Protein AF-A0A484ZTE3-F1 (afdb_monomer_lite)

pLDDT: mean 96.9, std 2.55, range [82.12, 98.81]

Structure (mmCIF, N/CA/C/O backbone):
data_AF-A0A484ZTE3-F1
#
_entry.id   AF-A0A484ZTE3-F1
#
loop_
_atom_site.group_PDB
_atom_site.id
_atom_site.type_symbol
_atom_site.label_atom_id
_atom_site.label_alt_id
_atom_site.label_comp_id
_atom_site.label_asym_id
_atom_site.label_entity_id
_atom_site.label_seq_id
_atom_site.pdbx_PDB_ins_code
_atom_site.Cartn_x
_atom_site.Cartn_y
_atom_site.Cartn_z
_atom_site.occupanc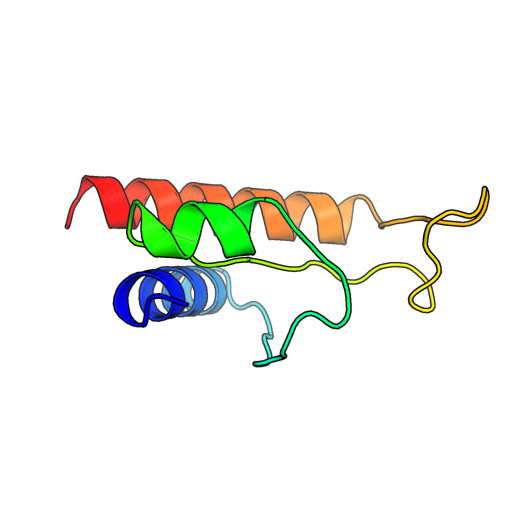y
_atom_site.B_iso_or_equiv
_atom_site.auth_seq_id
_atom_site.auth_comp_id
_atom_site.auth_asym_id
_atom_site.auth_atom_id
_atom_site.pdbx_PDB_model_num
ATOM 1 N N . MET A 1 1 ? 0.062 10.538 11.063 1.00 88.88 1 MET A N 1
ATOM 2 C CA . MET A 1 1 ? -0.827 9.488 10.514 1.00 88.88 1 MET A CA 1
ATOM 3 C C . MET A 1 1 ? -1.292 8.600 11.654 1.00 88.88 1 MET A C 1
ATOM 5 O O . MET A 1 1 ? -0.552 8.463 12.620 1.00 88.88 1 MET A O 1
ATOM 9 N N . ASN A 1 2 ? -2.509 8.067 11.575 1.00 97.25 2 ASN A N 1
ATOM 10 C CA . ASN A 1 2 ? -3.129 7.285 12.642 1.00 97.25 2 ASN A CA 1
ATOM 11 C C . ASN A 1 2 ? -2.443 5.918 12.810 1.00 97.25 2 ASN A C 1
ATOM 13 O O . ASN A 1 2 ? -2.257 5.198 11.832 1.00 97.25 2 ASN A O 1
ATOM 17 N N . GLU A 1 3 ? -2.076 5.569 14.045 1.00 96.94 3 GLU A N 1
ATOM 18 C CA . GLU A 1 3 ? -1.317 4.347 14.323 1.00 96.94 3 GLU A CA 1
ATOM 19 C C . GLU A 1 3 ? -2.152 3.075 14.169 1.00 96.94 3 GLU A C 1
ATOM 21 O O . GLU A 1 3 ? -1.687 2.124 13.553 1.00 96.94 3 GLU A O 1
ATOM 26 N N . ALA A 1 4 ? -3.400 3.070 14.646 1.00 97.25 4 ALA A N 1
ATOM 27 C CA . ALA A 1 4 ? -4.277 1.906 14.536 1.00 97.25 4 ALA A CA 1
ATOM 28 C C . ALA A 1 4 ? -4.502 1.509 13.067 1.00 97.25 4 ALA A C 1
ATOM 30 O O . ALA A 1 4 ? -4.332 0.348 12.708 1.00 97.25 4 ALA A O 1
ATOM 31 N N . LEU A 1 5 ? -4.761 2.483 12.187 1.00 98.00 5 LEU A N 1
ATOM 32 C CA . LEU A 1 5 ? -4.887 2.229 10.748 1.00 98.00 5 LEU A CA 1
ATOM 33 C C . LEU A 1 5 ? -3.590 1.696 10.126 1.00 98.00 5 LEU A C 1
ATOM 35 O O . LEU A 1 5 ? -3.635 0.811 9.275 1.00 98.00 5 LEU A O 1
ATOM 39 N N . ARG A 1 6 ? -2.421 2.196 10.552 1.00 97.94 6 ARG A N 1
ATOM 40 C CA . ARG A 1 6 ? -1.129 1.657 10.091 1.00 97.94 6 ARG A CA 1
ATOM 41 C C . ARG A 1 6 ? -0.950 0.201 10.514 1.00 97.94 6 ARG A C 1
ATOM 43 O O . ARG A 1 6 ? -0.458 -0.583 9.710 1.00 97.94 6 ARG A O 1
ATOM 50 N N . GLN A 1 7 ? -1.369 -0.163 11.724 1.00 98.19 7 GLN A N 1
ATOM 51 C CA . GLN A 1 7 ? -1.317 -1.548 12.196 1.00 98.19 7 GLN A CA 1
ATOM 52 C C . GLN A 1 7 ? -2.255 -2.465 11.399 1.00 98.19 7 GLN A C 1
ATOM 54 O O . GLN A 1 7 ? -1.846 -3.562 11.032 1.00 98.19 7 GLN A O 1
ATOM 59 N N . LEU A 1 8 ? -3.458 -2.006 11.030 1.00 98.44 8 LEU A N 1
ATOM 60 C CA . LEU A 1 8 ? -4.353 -2.774 10.148 1.00 98.44 8 LEU A CA 1
ATOM 61 C C . LEU A 1 8 ? -3.742 -3.020 8.758 1.00 98.44 8 LEU A C 1
ATOM 63 O O . LEU A 1 8 ? -3.868 -4.116 8.2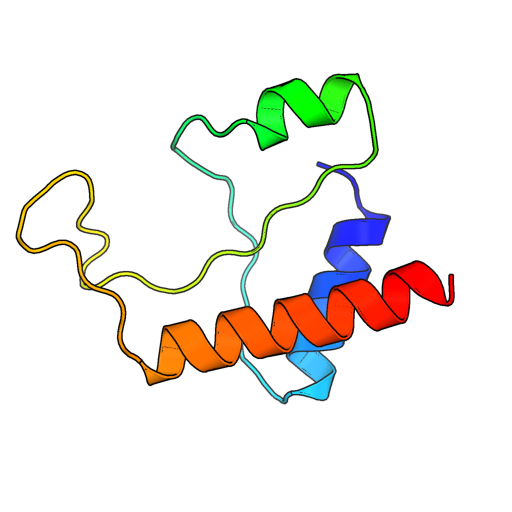05 1.00 98.44 8 LEU A O 1
ATOM 67 N N . ILE A 1 9 ? -3.032 -2.026 8.212 1.00 98.62 9 ILE A N 1
ATOM 68 C CA . ILE A 1 9 ? -2.290 -2.175 6.952 1.00 98.62 9 ILE A CA 1
ATOM 69 C C . ILE A 1 9 ? -1.168 -3.211 7.101 1.00 98.62 9 ILE A C 1
ATOM 71 O O . ILE A 1 9 ? -1.042 -4.099 6.261 1.00 98.62 9 ILE A O 1
ATOM 75 N N . ILE A 1 10 ? -0.367 -3.127 8.171 1.00 98.56 10 ILE A N 1
ATOM 76 C CA . ILE A 1 10 ? 0.724 -4.079 8.448 1.00 98.56 10 ILE A CA 1
ATOM 77 C C . ILE A 1 10 ? 0.181 -5.501 8.563 1.00 98.56 10 ILE A C 1
ATOM 79 O O . ILE A 1 10 ? 0.680 -6.396 7.888 1.00 98.56 10 ILE A O 1
ATOM 83 N N . HIS A 1 11 ? -0.882 -5.694 9.342 1.00 98.25 11 HIS A N 1
ATOM 84 C CA . HIS A 1 11 ? -1.507 -7.000 9.508 1.00 98.25 11 HIS A CA 1
ATOM 85 C C . HIS A 1 11 ? -2.006 -7.573 8.174 1.00 98.25 11 HIS A C 1
ATOM 87 O O . HIS A 1 11 ? -1.871 -8.766 7.905 1.00 98.25 11 HIS A O 1
ATOM 93 N N . SER A 1 12 ? -2.536 -6.716 7.296 1.00 98.62 12 SER A N 1
ATOM 94 C CA . SER A 1 12 ? -2.951 -7.119 5.949 1.00 98.62 12 SER A CA 1
ATOM 95 C C . SER A 1 12 ? -1.759 -7.541 5.081 1.00 98.62 12 SER A C 1
ATOM 97 O O . SER A 1 12 ? -1.854 -8.540 4.370 1.00 98.62 12 SER A O 1
ATOM 99 N N . CYS A 1 13 ? -0.617 -6.850 5.172 1.00 98.62 13 CYS A N 1
ATOM 100 C CA . CYS A 1 13 ? 0.624 -7.282 4.520 1.00 98.62 13 CYS A CA 1
ATOM 101 C C . CYS A 1 13 ? 1.114 -8.638 5.053 1.00 98.62 13 CYS A C 1
ATOM 103 O O . CYS A 1 13 ? 1.467 -9.508 4.260 1.00 98.62 13 CYS A O 1
ATOM 105 N N . GLU A 1 14 ? 1.113 -8.837 6.375 1.00 98.50 14 GLU A N 1
ATOM 106 C CA . GLU A 1 14 ? 1.533 -10.090 7.021 1.00 98.50 14 GLU A CA 1
ATOM 107 C C . GLU A 1 14 ? 0.639 -11.267 6.615 1.00 98.50 14 GLU A C 1
ATOM 109 O O . GLU A 1 14 ? 1.141 -12.327 6.241 1.00 98.50 14 GLU A O 1
ATOM 114 N N . LYS A 1 15 ? -0.685 -11.066 6.604 1.00 98.25 15 LYS A N 1
ATOM 115 C CA . LYS A 1 15 ? -1.669 -12.064 6.160 1.00 98.25 15 LYS A CA 1
ATOM 116 C C . LYS A 1 15 ? -1.428 -12.526 4.722 1.00 98.25 15 LYS A C 1
ATOM 118 O O . LYS A 1 15 ? -1.618 -13.701 4.417 1.00 98.25 15 LYS A O 1
ATOM 123 N N . LEU A 1 16 ? -1.014 -11.607 3.852 1.00 98.38 16 LEU A N 1
ATOM 124 C CA . LEU A 1 16 ? -0.700 -11.879 2.448 1.00 98.38 16 LEU A CA 1
ATOM 125 C C . LEU A 1 16 ? 0.754 -12.328 2.230 1.00 98.38 16 LEU A C 1
ATOM 127 O O . LEU A 1 16 ? 1.160 -12.549 1.090 1.00 98.38 16 LEU A O 1
ATOM 131 N N . ASN A 1 17 ? 1.544 -12.464 3.301 1.00 98.50 17 ASN A N 1
ATOM 132 C CA . ASN A 1 17 ? 2.967 -12.795 3.253 1.00 98.50 17 ASN A CA 1
ATOM 133 C C . ASN A 1 17 ? 3.779 -11.836 2.352 1.00 98.50 17 ASN A C 1
ATOM 135 O O . ASN A 1 17 ? 4.633 -12.251 1.566 1.00 98.50 17 ASN A O 1
ATOM 139 N N . LEU A 1 18 ? 3.487 -10.534 2.445 1.00 98.56 18 LEU A N 1
ATOM 140 C CA . LEU A 1 18 ? 4.151 -9.476 1.685 1.00 98.56 18 LEU A CA 1
ATOM 141 C C . LEU A 1 18 ? 5.185 -8.743 2.541 1.00 98.56 18 LEU A C 1
ATOM 143 O O . LEU A 1 18 ? 4.928 -8.359 3.680 1.00 98.56 18 LEU A O 1
ATOM 147 N N . SER A 1 19 ? 6.351 -8.465 1.956 1.00 98.12 19 SER A N 1
ATOM 148 C CA . SER A 1 19 ? 7.341 -7.585 2.577 1.00 98.12 19 SER A CA 1
ATOM 149 C C . SER A 1 19 ? 6.836 -6.143 2.614 1.00 98.12 19 SER A C 1
ATOM 151 O O . SER A 1 19 ? 6.330 -5.640 1.609 1.00 98.12 19 SER A O 1
ATOM 153 N N . TYR A 1 20 ? 7.073 -5.443 3.719 1.00 98.19 20 TYR A N 1
ATOM 154 C CA . TYR A 1 20 ? 6.734 -4.031 3.872 1.00 98.19 20 TYR A CA 1
ATOM 155 C C . TYR A 1 20 ? 7.862 -3.266 4.567 1.00 98.19 20 TYR A C 1
ATOM 157 O O . TYR A 1 20 ? 8.778 -3.837 5.156 1.00 98.19 20 TYR A O 1
ATOM 165 N N . ARG A 1 21 ? 7.793 -1.937 4.494 1.00 97.38 21 ARG A N 1
ATOM 166 C CA . ARG A 1 21 ? 8.657 -1.030 5.253 1.00 97.38 21 ARG A CA 1
ATOM 167 C C . ARG A 1 21 ? 7.879 0.205 5.657 1.00 97.38 21 ARG A C 1
ATOM 169 O O . ARG A 1 21 ? 6.973 0.640 4.951 1.00 97.38 21 ARG A O 1
ATOM 176 N N . HIS A 1 22 ? 8.290 0.820 6.754 1.00 96.88 22 HIS A N 1
ATOM 177 C CA . HIS A 1 22 ? 7.819 2.152 7.096 1.00 96.88 22 HIS A CA 1
ATOM 178 C C . HIS A 1 22 ? 8.546 3.209 6.270 1.00 96.88 22 HIS A C 1
ATOM 180 O O . HIS A 1 22 ? 9.750 3.118 6.019 1.00 96.88 22 HIS A O 1
ATOM 186 N N . MET A 1 23 ? 7.803 4.226 5.846 1.00 95.19 23 MET A N 1
ATOM 187 C CA . MET A 1 23 ? 8.361 5.388 5.175 1.00 95.19 23 MET A CA 1
ATOM 188 C C . MET A 1 23 ? 7.458 6.603 5.353 1.00 95.19 23 MET A C 1
ATOM 190 O O . MET A 1 23 ? 6.245 6.472 5.506 1.00 95.19 23 MET A O 1
ATOM 194 N N . ASN A 1 24 ? 8.075 7.779 5.305 1.00 93.69 24 ASN A N 1
ATOM 195 C CA . ASN A 1 24 ? 7.364 9.042 5.177 1.00 93.69 24 ASN A CA 1
ATOM 196 C C . ASN A 1 24 ? 7.094 9.317 3.695 1.00 93.69 24 ASN A C 1
ATOM 198 O O . ASN A 1 24 ? 7.919 8.978 2.842 1.00 93.69 24 ASN A O 1
ATOM 202 N N . SER A 1 25 ? 5.967 9.959 3.392 1.00 93.00 25 SER A N 1
ATOM 203 C CA . SER A 1 25 ? 5.735 10.504 2.056 1.00 93.00 25 SER A CA 1
ATOM 204 C C . SER A 1 25 ? 6.531 11.795 1.879 1.00 93.00 25 SER A C 1
ATOM 206 O O . SER A 1 25 ? 6.379 12.718 2.675 1.00 93.00 25 SER A O 1
ATOM 208 N N . GLY A 1 26 ? 7.353 11.869 0.830 1.00 89.94 26 GLY A N 1
ATOM 209 C CA . GLY A 1 26 ? 8.014 13.116 0.430 1.00 89.94 26 GLY A CA 1
ATOM 210 C C . GLY A 1 26 ? 7.105 14.064 -0.362 1.00 89.94 26 GLY A C 1
ATOM 211 O O . GLY A 1 26 ? 7.434 15.236 -0.505 1.00 89.94 26 GLY A O 1
ATOM 212 N N . ALA A 1 27 ? 5.967 13.566 -0.857 1.00 93.12 27 ALA A N 1
ATOM 213 C CA . ALA A 1 27 ? 4.999 14.328 -1.637 1.00 93.12 27 ALA A CA 1
ATOM 214 C C . ALA A 1 27 ? 3.738 14.655 -0.824 1.00 93.12 27 ALA A C 1
ATOM 216 O O . ALA A 1 27 ? 3.351 13.912 0.091 1.00 93.12 27 ALA A O 1
ATOM 217 N N . GLY A 1 28 ? 3.093 15.762 -1.196 1.00 94.38 28 GLY A N 1
ATOM 218 C CA . GLY A 1 28 ? 1.785 16.161 -0.688 1.00 94.38 28 GLY A CA 1
ATOM 219 C C . GLY A 1 28 ? 0.686 15.205 -1.149 1.00 94.38 28 GLY A C 1
ATOM 220 O O . GLY A 1 28 ? 0.672 14.806 -2.308 1.00 94.38 28 GLY A O 1
ATOM 221 N N . HIS A 1 29 ? -0.226 14.847 -0.245 1.00 97.19 29 HIS A N 1
ATOM 222 C CA . HIS A 1 29 ? -1.403 14.028 -0.544 1.00 97.19 29 HIS A CA 1
ATOM 223 C C . HIS A 1 29 ? -2.606 14.552 0.233 1.00 97.19 29 HIS A C 1
ATOM 225 O O . HIS A 1 29 ? -2.438 15.061 1.344 1.00 97.19 29 HIS A O 1
ATOM 231 N N . ASP A 1 30 ? -3.815 14.332 -0.280 1.00 97.94 30 ASP A N 1
ATOM 232 C CA . ASP A 1 30 ? -5.056 14.720 0.408 1.00 97.94 30 ASP A CA 1
ATOM 233 C C . ASP A 1 30 ? -5.147 14.123 1.817 1.00 97.94 30 ASP A C 1
ATOM 235 O O . ASP A 1 30 ? -5.621 14.773 2.746 1.00 97.94 30 ASP A O 1
ATOM 239 N N . ALA A 1 31 ? -4.585 12.924 2.012 1.00 96.81 31 ALA A N 1
ATOM 240 C CA . ALA A 1 31 ? -4.464 12.268 3.312 1.00 96.81 31 ALA A CA 1
ATOM 241 C C . ALA A 1 31 ? -3.802 13.151 4.390 1.00 96.81 31 ALA A C 1
ATOM 243 O O . ALA A 1 31 ? -4.100 12.996 5.572 1.00 96.81 31 ALA A O 1
ATOM 244 N N . MET A 1 32 ? -2.917 14.084 4.014 1.00 95.56 32 MET A N 1
ATOM 245 C CA . MET A 1 32 ? -2.300 15.029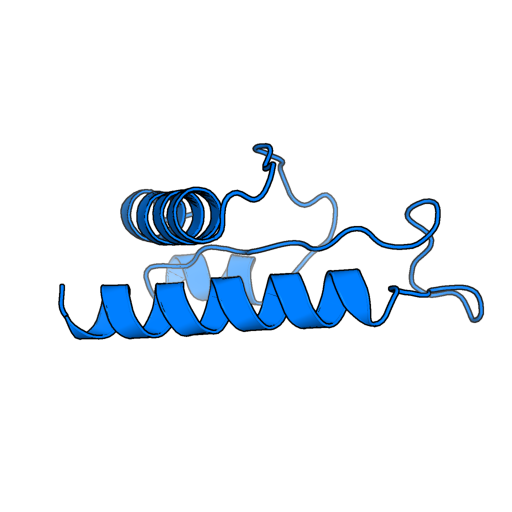 4.954 1.00 95.56 32 MET A CA 1
ATOM 246 C C . MET A 1 32 ? -3.316 16.023 5.517 1.00 95.56 32 MET A C 1
ATOM 248 O O . MET A 1 32 ? -3.257 16.343 6.701 1.00 95.56 32 MET A O 1
ATOM 252 N N . ILE A 1 33 ? -4.248 16.487 4.683 1.00 97.31 33 ILE A N 1
ATOM 253 C CA . ILE A 1 33 ? -5.335 17.378 5.098 1.00 97.31 33 ILE A CA 1
ATOM 254 C C . ILE A 1 33 ? -6.403 16.575 5.845 1.00 97.31 33 ILE A C 1
ATOM 256 O O . ILE A 1 33 ? -6.821 16.963 6.935 1.00 97.31 33 ILE A O 1
ATOM 260 N N . MET A 1 34 ? -6.776 15.407 5.313 1.00 98.00 34 MET A N 1
ATOM 261 C CA . MET A 1 34 ? -7.756 14.509 5.933 1.00 98.00 34 MET A CA 1
ATOM 262 C C . MET A 1 34 ? -7.339 14.054 7.334 1.00 98.00 34 MET A C 1
ATOM 264 O O . MET A 1 34 ? -8.201 13.886 8.191 1.00 98.00 34 MET A O 1
ATOM 268 N N . ALA A 1 35 ? -6.036 13.947 7.617 1.00 96.56 35 ALA A N 1
ATOM 269 C CA . ALA A 1 35 ? -5.530 13.610 8.948 1.00 96.56 35 ALA A CA 1
ATOM 270 C C . ALA A 1 35 ? -5.925 14.617 10.049 1.00 96.56 35 ALA A C 1
ATOM 272 O O . ALA A 1 35 ? -5.873 14.261 11.225 1.00 96.56 35 ALA A O 1
ATOM 273 N N . GLY A 1 36 ? -6.311 15.851 9.696 1.00 96.94 36 GLY A N 1
ATOM 274 C CA . GLY A 1 36 ? -6.875 16.829 10.634 1.00 96.94 36 GLY A CA 1
ATOM 275 C C . GLY A 1 36 ? -8.380 16.666 10.886 1.00 96.94 36 GLY A C 1
ATOM 276 O O . GLY A 1 36 ? -8.907 17.279 11.810 1.00 96.94 36 GLY A O 1
ATOM 277 N N . VAL A 1 37 ? -9.068 15.853 10.078 1.00 98.12 37 VAL A N 1
ATOM 278 C CA . VAL A 1 37 ? -10.527 15.649 10.115 1.00 98.12 37 VAL A CA 1
ATOM 279 C C . VAL A 1 37 ? -10.884 14.255 10.632 1.00 98.12 37 VAL A C 1
ATOM 281 O O . VAL A 1 37 ? -11.821 14.107 11.411 1.00 98.12 37 VAL A O 1
ATOM 284 N N . CYS A 1 38 ? -10.145 13.223 10.225 1.00 97.62 38 CYS A N 1
ATOM 285 C CA . CYS A 1 38 ? -10.395 11.840 10.618 1.00 97.62 38 CYS A CA 1
ATOM 286 C C . CYS A 1 38 ? -9.098 11.010 10.677 1.00 97.62 38 CYS A C 1
ATOM 288 O O . CYS A 1 38 ? -8.076 11.391 10.090 1.00 97.62 38 CYS A O 1
ATOM 290 N N . PRO A 1 39 ? -9.113 9.847 11.365 1.00 97.62 39 PRO A N 1
ATOM 291 C CA . PRO A 1 39 ? -8.027 8.879 11.289 1.00 97.62 39 PRO A CA 1
AT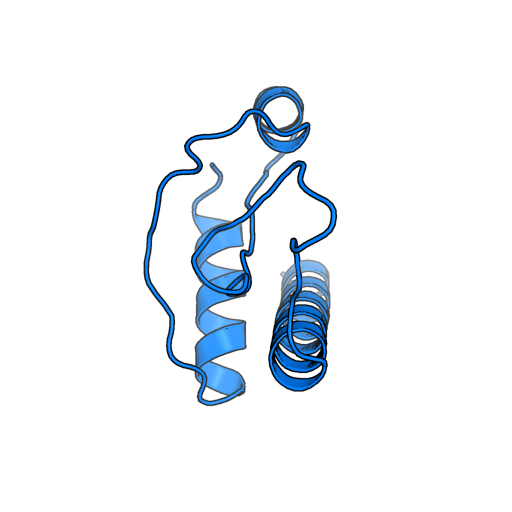OM 292 C C . PRO A 1 39 ? -7.633 8.598 9.836 1.00 97.62 39 PRO A C 1
ATOM 294 O O . PRO A 1 39 ? -8.446 8.141 9.042 1.00 97.62 39 PRO A O 1
ATOM 297 N N . SER A 1 40 ? -6.377 8.878 9.492 1.00 97.94 40 SER A N 1
ATOM 298 C CA . SER A 1 40 ? -5.857 8.713 8.133 1.00 97.94 40 SER A CA 1
ATOM 299 C C . SER A 1 40 ? -4.510 7.994 8.154 1.00 97.94 40 SER A C 1
ATOM 301 O O . SER A 1 40 ? -3.654 8.272 9.003 1.00 97.94 40 SER A O 1
ATOM 303 N N . ALA A 1 41 ? -4.315 7.080 7.208 1.00 97.69 41 ALA A N 1
ATOM 304 C CA . ALA A 1 41 ? -3.059 6.394 6.930 1.00 97.69 41 ALA A CA 1
ATOM 305 C C . ALA A 1 41 ? -2.926 6.174 5.417 1.00 97.69 41 ALA A C 1
ATOM 307 O O . ALA A 1 41 ? -3.894 6.320 4.675 1.00 97.69 41 ALA A O 1
ATOM 308 N N . MET A 1 42 ? -1.720 5.850 4.958 1.00 98.12 42 MET A N 1
ATOM 309 C CA . MET A 1 42 ? -1.428 5.641 3.542 1.00 98.12 42 MET A CA 1
ATOM 310 C C . MET A 1 42 ? -0.727 4.302 3.336 1.00 98.12 42 MET A C 1
ATOM 312 O O . MET A 1 42 ? 0.119 3.911 4.142 1.00 98.12 42 MET A O 1
ATOM 316 N N . LEU A 1 43 ? -1.057 3.649 2.225 1.00 97.94 43 LEU A N 1
ATOM 317 C CA . LEU A 1 43 ? -0.383 2.474 1.689 1.00 97.94 43 LEU A CA 1
ATOM 318 C C . LEU A 1 43 ? 0.307 2.881 0.385 1.00 97.94 43 LEU A C 1
ATOM 320 O O . LEU A 1 43 ? -0.328 3.488 -0.474 1.00 97.94 43 LEU A O 1
ATOM 324 N N . PHE A 1 44 ? 1.578 2.518 0.224 1.00 97.69 44 PHE A N 1
ATOM 325 C CA . PHE A 1 44 ? 2.329 2.733 -1.013 1.00 97.69 44 PHE A CA 1
ATOM 326 C C . PHE A 1 44 ? 2.701 1.413 -1.676 1.00 97.69 44 PHE A C 1
ATOM 328 O O . PHE A 1 44 ? 2.997 0.427 -1.003 1.00 97.69 44 PHE A O 1
ATOM 335 N N . VAL A 1 45 ? 2.750 1.444 -3.007 1.00 97.31 45 VAL A N 1
ATOM 336 C CA . VAL A 1 45 ? 3.288 0.374 -3.850 1.00 97.31 45 VAL A CA 1
ATOM 337 C C . VAL A 1 45 ? 4.541 0.863 -4.586 1.00 97.31 45 VAL A C 1
ATOM 339 O O . VAL A 1 45 ? 4.676 2.066 -4.823 1.00 97.31 45 VAL A O 1
ATOM 342 N N . PRO A 1 46 ? 5.483 -0.024 -4.951 1.00 96.06 46 PRO A N 1
ATOM 343 C CA . PRO A 1 46 ? 6.693 0.388 -5.654 1.00 96.06 46 PRO A CA 1
ATOM 344 C C . PRO A 1 46 ? 6.396 0.904 -7.067 1.00 96.06 46 PRO A C 1
ATOM 346 O O . PRO A 1 46 ? 5.785 0.197 -7.868 1.00 96.06 46 PRO A O 1
ATOM 349 N N . CYS A 1 47 ? 6.918 2.086 -7.390 1.00 95.62 47 CYS A N 1
ATOM 350 C CA . CYS A 1 47 ? 6.948 2.627 -8.748 1.00 95.62 47 CYS A CA 1
ATOM 351 C C . CYS A 1 47 ? 8.318 2.376 -9.399 1.00 95.62 47 CYS A C 1
ATOM 353 O O . CYS A 1 47 ? 9.356 2.416 -8.727 1.00 95.62 47 CYS A O 1
ATOM 355 N N . TYR A 1 48 ? 8.339 2.120 -10.707 1.00 95.94 48 TYR A N 1
ATOM 356 C CA . TYR A 1 48 ? 9.554 1.886 -11.480 1.00 95.94 48 TYR A CA 1
ATOM 357 C C . TYR A 1 48 ? 10.556 3.034 -11.292 1.00 95.94 48 TYR A C 1
ATOM 359 O O . TYR A 1 48 ? 10.292 4.185 -11.635 1.00 95.94 48 TYR A O 1
ATOM 367 N N . LYS A 1 49 ? 11.713 2.714 -10.693 1.00 95.88 49 LYS A N 1
ATOM 368 C CA . LYS A 1 49 ? 12.793 3.661 -10.346 1.00 95.88 49 LYS A CA 1
ATOM 369 C C . LYS A 1 49 ? 12.354 4.881 -9.512 1.00 95.88 49 LYS A C 1
ATOM 371 O O . LYS A 1 49 ? 13.116 5.836 -9.407 1.00 95.88 49 LYS A O 1
ATOM 376 N N . GLY A 1 50 ? 11.162 4.858 -8.910 1.00 94.12 50 GLY A N 1
ATOM 377 C CA . GLY A 1 50 ? 10.592 6.019 -8.220 1.00 94.12 50 GLY A CA 1
ATOM 378 C C . GLY A 1 50 ? 10.288 7.208 -9.139 1.00 94.12 50 GLY A C 1
ATOM 379 O O . GLY A 1 50 ? 10.216 8.334 -8.653 1.00 94.12 50 GLY A O 1
ATOM 380 N N . ILE A 1 51 ? 10.147 6.980 -10.449 1.00 96.38 51 ILE A N 1
ATOM 381 C CA . ILE A 1 51 ? 9.778 8.019 -11.416 1.00 96.38 51 ILE A CA 1
ATOM 382 C C . ILE A 1 51 ? 8.306 8.384 -11.204 1.00 96.38 51 ILE A C 1
ATOM 384 O O . ILE A 1 51 ? 7.460 7.502 -11.095 1.00 96.38 51 ILE A O 1
ATOM 388 N N . THR A 1 52 ? 8.003 9.678 -11.157 1.00 93.38 52 THR A N 1
ATOM 389 C CA . THR A 1 52 ? 6.635 10.199 -11.042 1.00 93.38 52 THR A CA 1
ATOM 390 C C . THR A 1 52 ? 6.510 11.535 -11.771 1.00 93.38 52 THR A C 1
ATOM 392 O O . THR A 1 52 ? 7.529 12.186 -12.018 1.00 93.38 52 THR A O 1
ATOM 395 N N . HIS A 1 53 ? 5.291 11.934 -12.148 1.00 94.81 53 HIS A N 1
ATOM 396 C CA . HIS A 1 53 ? 5.018 13.130 -12.960 1.00 94.81 53 HIS A CA 1
ATOM 397 C C . HIS A 1 53 ? 5.774 13.137 -14.300 1.00 94.81 53 HIS A C 1
ATOM 399 O O . HIS A 1 53 ? 6.166 14.184 -14.818 1.00 94.81 53 HIS A O 1
ATOM 405 N N . HIS A 1 54 ? 5.988 11.952 -14.86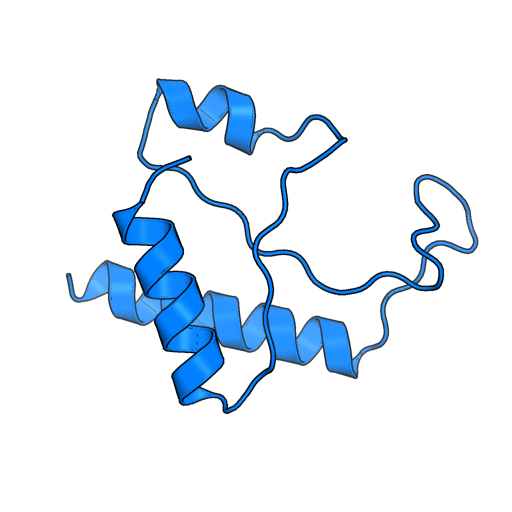6 1.00 97.38 54 HIS A N 1
ATOM 406 C CA . HIS A 1 54 ? 6.721 11.753 -16.109 1.00 97.38 54 HIS A CA 1
ATOM 407 C C . HIS A 1 54 ? 6.040 10.648 -16.931 1.00 97.38 54 HIS A C 1
ATOM 409 O O . HIS A 1 54 ? 5.521 9.712 -16.330 1.00 97.38 54 HIS A O 1
ATOM 415 N N . PRO A 1 55 ? 6.067 10.684 -18.278 1.00 97.25 55 PRO A N 1
ATOM 416 C CA . PRO A 1 55 ? 5.479 9.627 -19.112 1.00 97.25 55 PRO A CA 1
ATOM 417 C C . PRO A 1 55 ? 6.001 8.206 -18.841 1.00 97.25 55 PRO A C 1
ATOM 419 O O . PRO A 1 55 ? 5.306 7.237 -19.122 1.00 97.25 55 PRO A O 1
ATOM 422 N N . ASP A 1 56 ? 7.207 8.090 -18.279 1.00 96.81 56 ASP A N 1
ATOM 423 C CA . ASP A 1 56 ? 7.821 6.806 -17.895 1.00 96.81 56 ASP A CA 1
ATOM 424 C C . ASP A 1 56 ? 7.403 6.313 -16.493 1.00 96.81 56 ASP A C 1
ATOM 426 O O . ASP A 1 56 ? 7.891 5.277 -16.031 1.00 96.81 56 ASP A O 1
ATOM 430 N N . GLU A 1 57 ? 6.549 7.056 -15.782 1.00 97.50 57 GLU A N 1
ATOM 431 C CA . GLU A 1 57 ? 5.949 6.609 -14.524 1.00 97.50 57 GLU A CA 1
ATOM 432 C C . GLU A 1 57 ? 5.165 5.316 -14.755 1.00 97.50 57 GLU A C 1
ATOM 434 O O . GLU A 1 57 ? 4.275 5.244 -15.603 1.00 97.50 57 GLU A O 1
ATOM 439 N N . ASN A 1 58 ? 5.520 4.266 -14.013 1.00 97.50 58 ASN A N 1
ATOM 440 C CA . ASN A 1 58 ? 4.948 2.948 -14.237 1.00 97.50 58 ASN A CA 1
ATOM 441 C C . ASN A 1 58 ? 4.971 2.090 -12.970 1.00 97.50 58 ASN A C 1
ATOM 443 O O . ASN A 1 58 ? 5.976 2.016 -12.259 1.00 97.50 58 ASN A O 1
ATOM 447 N N . VAL A 1 59 ? 3.882 1.367 -12.739 1.00 97.56 59 VAL A N 1
ATOM 448 C CA . VAL A 1 59 ? 3.743 0.370 -11.677 1.00 97.56 59 VAL A CA 1
ATOM 449 C C . VAL A 1 59 ? 3.378 -0.954 -12.337 1.00 97.56 59 VAL A C 1
ATOM 451 O O . VAL A 1 59 ? 2.490 -1.013 -13.184 1.00 97.56 59 VAL A O 1
ATOM 454 N N . THR A 1 60 ? 4.057 -2.038 -11.963 1.00 97.81 60 THR A N 1
ATOM 455 C CA . THR A 1 60 ? 3.738 -3.358 -12.519 1.00 97.81 60 THR A CA 1
ATOM 456 C C . THR A 1 60 ? 2.341 -3.803 -12.086 1.00 97.81 60 THR A C 1
ATOM 458 O O . THR A 1 60 ? 1.907 -3.522 -10.967 1.00 97.81 60 THR A O 1
ATOM 461 N N . TRP A 1 61 ? 1.654 -4.568 -12.939 1.00 98.00 61 TRP A N 1
ATOM 462 C CA . TRP A 1 61 ? 0.350 -5.151 -12.602 1.00 98.00 61 TRP A CA 1
ATOM 463 C C . TRP A 1 61 ? 0.386 -5.983 -11.318 1.00 98.00 61 TRP A C 1
ATOM 465 O O . TRP A 1 61 ? -0.556 -5.945 -10.536 1.00 98.00 61 TRP A O 1
ATOM 475 N N . GLU A 1 62 ? 1.493 -6.680 -11.067 1.00 98.06 62 GLU A N 1
ATOM 476 C CA . GLU A 1 62 ? 1.701 -7.443 -9.837 1.00 98.06 62 GLU A CA 1
ATOM 477 C C . GLU A 1 62 ? 1.731 -6.542 -8.591 1.00 98.06 62 GLU A C 1
ATOM 479 O O . GLU A 1 62 ? 1.076 -6.846 -7.597 1.00 98.06 62 GLU A O 1
ATOM 484 N N . ASN A 1 63 ? 2.451 -5.414 -8.635 1.00 98.12 63 ASN A N 1
ATOM 485 C CA . ASN A 1 63 ? 2.495 -4.473 -7.513 1.00 98.12 63 ASN A CA 1
ATOM 486 C C . ASN A 1 63 ? 1.151 -3.767 -7.310 1.00 98.12 63 ASN A C 1
ATOM 488 O O . ASN A 1 63 ? 0.739 -3.581 -6.166 1.00 98.12 63 ASN A O 1
ATOM 492 N N . MET A 1 64 ? 0.458 -3.419 -8.400 1.00 98.25 64 MET A N 1
ATOM 493 C CA . MET A 1 64 ? -0.903 -2.877 -8.338 1.00 98.25 64 MET A CA 1
ATOM 494 C C . MET A 1 64 ? -1.853 -3.870 -7.662 1.00 98.25 64 MET A C 1
ATOM 496 O O . MET A 1 64 ? -2.523 -3.503 -6.701 1.00 98.25 64 MET A O 1
ATOM 500 N N . ALA A 1 65 ? -1.854 -5.135 -8.098 1.00 98.56 65 ALA A N 1
ATOM 501 C CA . ALA A 1 65 ? -2.705 -6.181 -7.535 1.00 98.56 65 ALA A CA 1
ATOM 502 C C . ALA A 1 65 ? -2.435 -6.399 -6.038 1.00 98.56 65 ALA A C 1
ATOM 504 O O . ALA A 1 65 ? -3.370 -6.364 -5.243 1.00 98.56 65 ALA A O 1
ATOM 505 N N . LYS A 1 66 ? -1.160 -6.521 -5.639 1.00 98.62 66 LYS A N 1
ATOM 506 C CA . LYS A 1 66 ? -0.763 -6.643 -4.224 1.00 98.62 66 LYS A CA 1
ATOM 507 C C . LYS A 1 66 ? -1.236 -5.451 -3.391 1.00 98.62 66 LYS A C 1
ATOM 509 O O . LYS A 1 66 ? -1.771 -5.637 -2.303 1.00 98.62 66 LYS A O 1
ATOM 514 N N . GLY A 1 67 ? -1.070 -4.227 -3.897 1.00 98.56 67 GLY A N 1
ATOM 515 C CA . GLY A 1 67 ? -1.543 -3.020 -3.216 1.00 98.56 67 GLY A CA 1
ATOM 516 C C . GLY A 1 67 ? -3.059 -2.999 -3.035 1.00 98.56 67 GLY A C 1
ATOM 517 O O . GLY A 1 67 ? -3.549 -2.688 -1.950 1.00 98.56 67 GLY A O 1
ATOM 518 N N . THR A 1 68 ? -3.807 -3.375 -4.073 1.00 98.62 68 THR A N 1
ATOM 519 C CA . THR A 1 68 ? -5.269 -3.479 -4.007 1.00 98.62 68 THR A CA 1
ATOM 520 C C . THR A 1 68 ? -5.722 -4.554 -3.019 1.00 98.62 68 THR A C 1
ATOM 522 O O . THR A 1 68 ? -6.657 -4.315 -2.260 1.00 98.62 68 THR A O 1
ATOM 525 N N . GLU A 1 69 ? -5.052 -5.704 -2.972 1.00 98.69 69 GLU A N 1
ATOM 526 C CA . GLU A 1 69 ? -5.388 -6.794 -2.050 1.00 98.69 69 GLU A CA 1
ATOM 527 C C . GLU A 1 69 ? -5.113 -6.421 -0.583 1.00 98.69 69 GLU A C 1
ATOM 529 O O . GLU A 1 69 ? -5.948 -6.669 0.290 1.00 98.69 69 GLU A O 1
ATOM 534 N N . VAL A 1 70 ? -3.996 -5.731 -0.309 1.00 98.81 70 VAL A N 1
ATOM 535 C CA . VAL A 1 70 ? -3.709 -5.172 1.025 1.00 98.81 70 VAL A CA 1
ATOM 536 C C . VAL A 1 70 ? -4.778 -4.157 1.426 1.00 98.81 70 VAL A C 1
ATOM 538 O O . VAL A 1 70 ? -5.281 -4.212 2.550 1.00 98.81 70 VAL A O 1
ATOM 541 N N . LEU A 1 71 ? -5.153 -3.246 0.520 1.00 98.69 71 LEU A N 1
ATOM 542 C CA . LEU A 1 71 ? -6.202 -2.259 0.780 1.00 98.69 71 LEU A CA 1
ATOM 543 C C . LEU A 1 71 ? -7.545 -2.939 1.082 1.00 98.69 71 LEU A C 1
ATOM 545 O O . LEU A 1 71 ? -8.195 -2.585 2.063 1.00 98.69 71 LEU A O 1
ATOM 549 N N . PHE A 1 72 ? -7.925 -3.945 0.292 1.00 98.62 72 PHE A N 1
ATOM 550 C CA . PHE A 1 72 ? -9.148 -4.720 0.497 1.00 98.62 72 PHE A CA 1
ATOM 551 C C . PHE A 1 72 ? -9.187 -5.365 1.888 1.00 98.62 72 PHE A C 1
ATOM 553 O O . PHE A 1 72 ? -10.139 -5.155 2.639 1.00 98.62 72 PHE A O 1
ATOM 560 N N . HIS A 1 73 ? -8.139 -6.096 2.280 1.00 98.62 73 HIS A N 1
ATOM 561 C CA . HIS A 1 73 ? -8.092 -6.716 3.605 1.00 98.62 73 HIS A CA 1
ATOM 562 C C . HIS A 1 73 ? -8.048 -5.698 4.747 1.00 98.62 73 HIS A C 1
ATOM 564 O O . HIS A 1 73 ? -8.677 -5.934 5.778 1.00 98.62 73 HIS A O 1
ATOM 570 N N . THR A 1 74 ? -7.393 -4.553 4.542 1.00 98.56 74 THR A N 1
ATOM 571 C CA . THR A 1 74 ? -7.374 -3.458 5.520 1.00 98.56 74 THR A CA 1
ATOM 572 C C . THR A 1 74 ? -8.780 -2.904 5.738 1.00 98.56 74 THR A C 1
ATOM 574 O O . THR A 1 74 ? -9.179 -2.691 6.878 1.00 98.56 74 THR A O 1
ATOM 577 N N . MET A 1 75 ? -9.551 -2.700 4.663 1.00 98.25 75 MET A N 1
ATOM 578 C CA . MET A 1 75 ? -10.928 -2.206 4.750 1.00 98.25 75 MET A CA 1
ATOM 579 C C . MET A 1 75 ? -11.849 -3.193 5.471 1.00 98.25 75 MET A C 1
ATOM 581 O O . MET A 1 75 ? -12.625 -2.773 6.322 1.00 98.25 75 MET A O 1
ATOM 585 N N . ILE A 1 76 ? -11.731 -4.494 5.184 1.00 98.31 76 ILE A N 1
ATOM 586 C CA . ILE A 1 76 ? -12.497 -5.530 5.896 1.00 98.31 76 ILE A CA 1
ATOM 587 C C . ILE A 1 76 ? -12.146 -5.550 7.388 1.00 98.31 76 ILE A C 1
ATOM 589 O O . ILE A 1 76 ? -13.039 -5.627 8.223 1.00 98.31 76 ILE A O 1
ATOM 593 N N . ALA A 1 77 ? -10.859 -5.463 7.734 1.00 97.25 77 ALA A N 1
ATOM 594 C CA . ALA A 1 77 ? -10.434 -5.446 9.131 1.00 97.25 77 ALA A CA 1
ATOM 595 C C . ALA A 1 77 ? -10.901 -4.180 9.871 1.00 97.25 77 ALA A C 1
ATOM 597 O O . ALA A 1 77 ? -11.246 -4.260 11.045 1.00 97.25 77 ALA A O 1
ATOM 598 N N . LEU A 1 78 ? -10.937 -3.033 9.185 1.00 97.38 78 LEU A N 1
ATOM 599 C CA . LEU A 1 78 ? -11.440 -1.771 9.730 1.00 97.38 78 LEU A CA 1
ATOM 600 C C . LEU A 1 78 ? -12.955 -1.800 9.978 1.00 97.38 78 LEU A C 1
ATOM 602 O O . LEU A 1 78 ? -13.416 -1.277 10.985 1.00 97.38 78 LEU A O 1
ATOM 606 N N . ASP A 1 79 ? -13.728 -2.407 9.078 1.00 97.56 79 ASP A N 1
ATOM 607 C CA . ASP A 1 79 ? -15.184 -2.557 9.233 1.00 97.56 79 ASP A CA 1
ATOM 608 C C . ASP A 1 79 ? -15.559 -3.457 10.425 1.00 97.56 79 ASP A C 1
ATOM 610 O O . ASP A 1 79 ? -16.610 -3.299 11.039 1.00 97.56 79 ASP A O 1
ATOM 614 N N . GLN A 1 80 ? -14.678 -4.393 10.780 1.00 91.56 80 GLN A N 1
ATOM 615 C CA . GLN A 1 80 ? -14.880 -5.354 11.868 1.00 91.56 80 GLN A CA 1
ATOM 616 C C . GLN A 1 80 ? -14.311 -4.897 13.222 1.00 91.56 80 GLN A C 1
ATOM 618 O O . GLN A 1 80 ? -14.383 -5.662 14.188 1.00 91.56 80 GLN A O 1
ATOM 623 N N . SER A 1 81 ? -13.714 -3.701 13.287 1.00 82.12 81 SER A N 1
ATOM 624 C CA . SER A 1 81 ? -13.049 -3.160 14.485 1.00 82.12 81 SER A CA 1
ATOM 625 C C . SER A 1 81 ? -13.910 -2.223 15.323 1.00 82.12 81 SER A C 1
ATOM 627 O O . SER A 1 81 ? -14.794 -1.552 14.748 1.00 82.12 81 SER A O 1
#

InterPro domains:
  IPR002933 Peptidase M20 [PF01546] (2-75)
  IPR010158 N-carbamoyl-L-amino-acid amidohydrolase [PTHR32494] (7-79)

Secondary structure (DSSP, 8-state):
--HHHHHHHHHHHHHTT--------SS--HHHHHTTTS---------GGG--SSTT--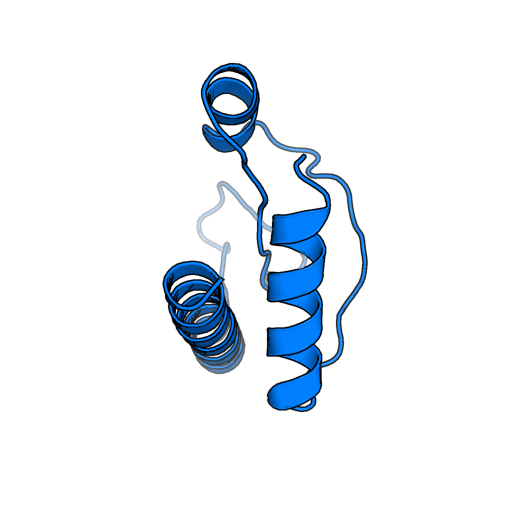--HHHHHHHHHHHHHHHHHHHT-

Organism: NCBI:txid82979

Sequence (81 aa):
MNEALRQLIIHSCEKLNLSYRHMNSGAGHDAMIMAGVCPSAMLFVPCYKGITHHPDENVTWENMAKGTEVLFHTMIALDQS

Radius of gyration: 13.48 Å; chains: 1; bounding box: 28×30×34 Å

Foldseek 3Di:
DAPVLVVLLVVLCVVVVHDDDDDDDPDDDVQVVCVVVDDGDDDDFDWDVPDDPDPNTDDDPVRVVSSVSSVVSSVVVVVVD